Protein AF-A0A2D5PBN2-F1 (afdb_monomer)

Foldseek 3Di:
DPDFDQDWDWDADQDPQQWIWIKGFDDDDLVVNQVVVQVVVCPVPPNPPDGDDPDFDKDKFKWAWDQDPPSGPDRIDIDGDDDDPRITIMIIRPDIHHD

Secondary structure (DSSP, 8-state):
--------EEEE-SSSS-EEEEEEES---HHHHHHHHHHHHHHHTTTSS-PPPS---EEEEEEEEEEPPTT-SSSEEEEE--SSTT-EEEEEESSPEE-

pLDDT: mean 88.25, std 10.76, range [48.16, 98.06]

Structure (mmCIF, N/CA/C/O backbone):
data_AF-A0A2D5PBN2-F1
#
_entry.id   AF-A0A2D5PBN2-F1
#
loop_
_atom_site.group_PDB
_atom_site.id
_atom_site.type_symbol
_atom_site.label_atom_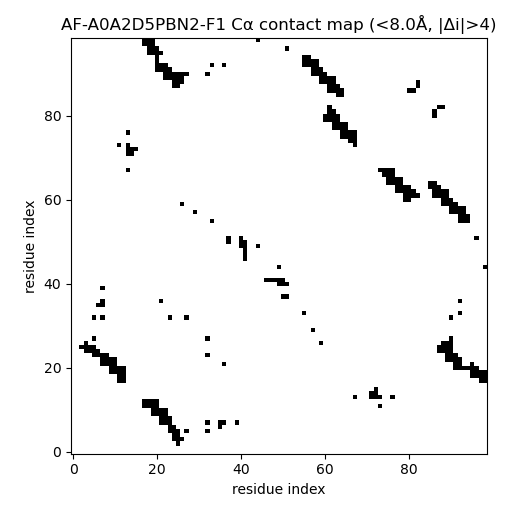i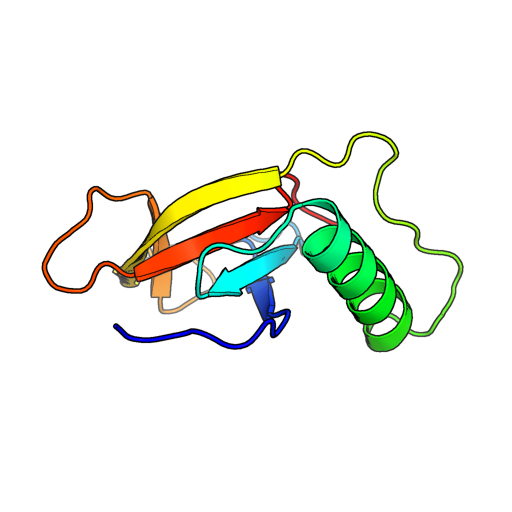d
_atom_site.label_alt_id
_atom_site.label_comp_id
_atom_site.label_asym_id
_atom_site.label_entity_id
_atom_site.label_seq_id
_atom_site.pdbx_PDB_ins_code
_atom_site.Cartn_x
_atom_site.Cartn_y
_atom_site.Cartn_z
_atom_site.occupancy
_atom_site.B_iso_or_equiv
_atom_site.auth_seq_id
_atom_site.auth_comp_id
_atom_site.auth_asym_id
_atom_site.auth_atom_id
_atom_site.pdbx_PDB_model_num
ATOM 1 N N . MET A 1 1 ? -6.677 3.989 21.593 1.00 48.16 1 MET A N 1
ATOM 2 C CA . MET A 1 1 ? -6.809 3.971 20.120 1.00 48.16 1 MET A CA 1
ATOM 3 C C . MET A 1 1 ? -5.428 3.665 19.572 1.00 48.16 1 MET A C 1
ATOM 5 O O . MET A 1 1 ? -4.518 4.412 19.897 1.00 48.16 1 MET A O 1
ATOM 9 N N . ASN A 1 2 ? -5.231 2.555 18.854 1.00 51.56 2 ASN A N 1
ATOM 10 C CA . ASN A 1 2 ? -3.924 2.263 18.257 1.00 51.56 2 ASN A CA 1
ATOM 11 C C . ASN A 1 2 ? -3.684 3.256 17.116 1.00 51.56 2 ASN A C 1
ATOM 13 O O . ASN A 1 2 ? -4.280 3.134 16.049 1.00 51.56 2 ASN A O 1
ATOM 17 N N . THR A 1 3 ? -2.859 4.266 17.365 1.00 70.38 3 THR A N 1
ATOM 18 C CA . THR A 1 3 ? -2.366 5.178 16.336 1.00 70.38 3 THR A CA 1
ATOM 19 C C . THR A 1 3 ? -1.247 4.468 15.590 1.00 70.38 3 THR A C 1
ATOM 21 O O . THR A 1 3 ? -0.167 4.257 16.141 1.00 70.38 3 THR A O 1
ATOM 24 N N . TYR A 1 4 ? -1.520 4.038 14.363 1.00 83.88 4 TYR A N 1
ATOM 25 C CA . TYR A 1 4 ? -0.481 3.496 13.496 1.00 83.88 4 TYR A CA 1
ATOM 26 C C . TYR A 1 4 ? 0.346 4.662 12.938 1.00 83.88 4 TYR A C 1
ATOM 28 O O . TYR A 1 4 ? -0.254 5.591 12.395 1.00 83.88 4 TYR A O 1
ATOM 36 N N . PRO A 1 5 ? 1.684 4.652 13.066 1.00 92.75 5 PRO A N 1
ATOM 37 C CA . PRO A 1 5 ? 2.519 5.640 12.394 1.00 92.75 5 PRO A CA 1
ATOM 38 C C . PRO A 1 5 ? 2.450 5.443 10.875 1.00 92.75 5 PRO A C 1
ATOM 40 O O . PRO A 1 5 ? 2.272 4.320 10.398 1.00 92.75 5 PRO A O 1
ATOM 43 N N . LEU A 1 6 ? 2.603 6.528 10.113 1.00 95.56 6 LEU A N 1
ATOM 44 C CA . LEU A 1 6 ? 2.753 6.446 8.662 1.00 95.56 6 LEU A CA 1
ATOM 45 C C . LEU A 1 6 ? 4.069 5.727 8.337 1.00 95.56 6 LEU A C 1
ATOM 47 O O . LEU A 1 6 ? 5.146 6.259 8.591 1.00 95.56 6 LEU A O 1
ATOM 51 N N . ASN A 1 7 ? 3.968 4.511 7.801 1.00 95.56 7 ASN A N 1
ATOM 52 C CA . ASN A 1 7 ? 5.112 3.685 7.433 1.00 95.56 7 ASN A CA 1
ATOM 53 C C . ASN A 1 7 ? 4.778 2.873 6.179 1.00 95.56 7 ASN A C 1
ATOM 55 O O . ASN A 1 7 ? 4.017 1.900 6.258 1.00 95.56 7 ASN A O 1
ATOM 59 N N . ILE A 1 8 ? 5.333 3.297 5.041 1.00 95.94 8 ILE A N 1
ATOM 60 C CA . ILE A 1 8 ? 5.085 2.652 3.750 1.00 95.94 8 ILE A CA 1
ATOM 61 C C . ILE A 1 8 ? 5.726 1.268 3.736 1.00 95.94 8 ILE A C 1
ATOM 63 O O . ILE A 1 8 ? 6.882 1.088 4.106 1.00 95.94 8 ILE A O 1
ATOM 67 N N . GLN A 1 9 ? 4.929 0.296 3.321 1.00 94.75 9 GLN A N 1
ATOM 68 C CA . GLN A 1 9 ? 5.294 -1.091 3.087 1.00 94.75 9 GLN A CA 1
ATOM 69 C C . GLN A 1 9 ? 4.834 -1.476 1.681 1.00 94.75 9 GLN A C 1
ATOM 71 O O . GLN A 1 9 ? 3.975 -0.806 1.102 1.00 94.75 9 GLN A O 1
ATOM 76 N N . HIS A 1 10 ? 5.381 -2.566 1.151 1.00 92.69 10 HIS A N 1
ATOM 77 C CA . HIS A 1 10 ? 4.922 -3.166 -0.094 1.00 92.69 10 HIS A CA 1
ATOM 78 C C . HIS A 1 10 ? 4.444 -4.601 0.141 1.00 92.69 10 HIS A C 1
ATOM 80 O O . HIS A 1 10 ? 4.977 -5.310 0.994 1.00 92.69 10 HIS A O 1
ATOM 86 N N . SER A 1 11 ? 3.438 -5.025 -0.617 1.00 91.12 11 SER A N 1
ATOM 87 C CA . SER A 1 11 ? 3.079 -6.434 -0.791 1.00 91.12 11 SER A CA 1
ATOM 88 C C . SER A 1 11 ? 3.334 -6.836 -2.230 1.00 91.12 11 SER A C 1
ATOM 90 O O . SER A 1 11 ? 2.996 -6.073 -3.131 1.00 91.12 11 SER A O 1
ATOM 92 N N . TYR A 1 12 ? 3.888 -8.025 -2.439 1.00 89.06 12 TYR A N 1
ATOM 93 C CA . TYR A 1 12 ? 4.021 -8.610 -3.769 1.00 89.06 12 TYR A CA 1
ATOM 94 C C . TYR A 1 12 ? 2.666 -9.105 -4.267 1.00 89.06 12 TYR A C 1
ATOM 96 O O . TYR A 1 12 ? 1.828 -9.544 -3.471 1.00 89.06 12 TYR A O 1
ATOM 104 N N . ALA A 1 13 ? 2.459 -9.030 -5.578 1.00 87.94 13 ALA A N 1
ATOM 105 C CA . ALA A 1 13 ? 1.396 -9.773 -6.223 1.00 87.94 13 ALA A CA 1
ATOM 106 C C . ALA A 1 13 ? 1.614 -11.269 -5.951 1.00 87.94 13 ALA A C 1
ATOM 108 O O . ALA A 1 13 ? 2.744 -11.748 -5.868 1.00 87.94 13 ALA A O 1
ATOM 109 N N . GLY A 1 14 ? 0.522 -12.003 -5.746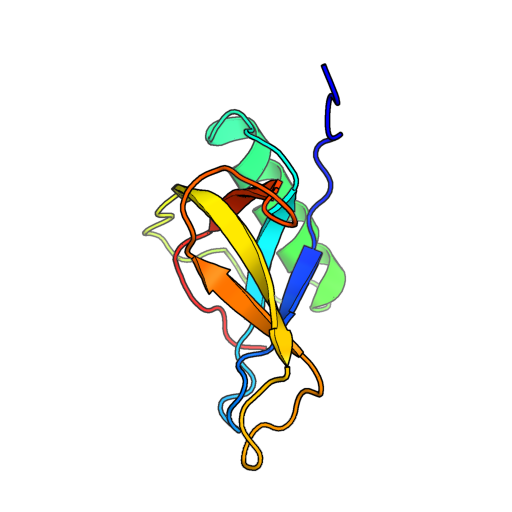 1.00 83.75 14 GLY A N 1
ATOM 110 C CA . GLY A 1 14 ? 0.584 -13.439 -5.472 1.00 83.75 14 GLY A CA 1
ATOM 111 C C . GLY A 1 14 ? 0.904 -14.291 -6.703 1.00 83.75 14 GLY A C 1
ATOM 112 O O . GLY A 1 14 ? 0.984 -15.510 -6.550 1.00 83.75 14 GLY A O 1
ATOM 113 N N . ASP A 1 15 ? 1.051 -13.662 -7.872 1.00 82.31 15 ASP A N 1
ATOM 114 C CA . ASP A 1 15 ? 1.327 -14.249 -9.184 1.00 82.31 15 ASP A CA 1
ATOM 115 C C . ASP A 1 15 ? 2.765 -13.939 -9.662 1.00 82.31 15 ASP A C 1
ATOM 117 O O . ASP A 1 15 ? 3.586 -13.397 -8.921 1.00 82.31 15 ASP A O 1
ATOM 121 N N . ASP A 1 16 ? 3.097 -14.308 -10.901 1.00 76.31 16 ASP A N 1
ATOM 122 C CA . ASP A 1 16 ? 4.420 -14.112 -11.508 1.00 76.31 16 ASP A CA 1
ATOM 123 C C . ASP A 1 16 ? 4.605 -12.736 -12.180 1.00 76.31 16 ASP A C 1
ATOM 125 O O . ASP A 1 16 ? 5.583 -12.526 -12.900 1.00 76.31 16 ASP A O 1
ATOM 129 N N . SER A 1 17 ? 3.710 -11.772 -11.931 1.00 82.44 17 SER A N 1
ATOM 130 C CA . SER A 1 17 ? 3.720 -10.460 -12.599 1.00 82.44 17 SER A CA 1
ATOM 131 C C . SER A 1 17 ? 4.839 -9.513 -12.145 1.00 82.44 17 SER A C 1
ATOM 133 O O . SER A 1 17 ? 5.038 -8.467 -12.763 1.00 82.44 17 SER A O 1
ATOM 135 N N . CYS A 1 18 ? 5.573 -9.843 -11.074 1.00 84.06 18 CYS A N 1
ATOM 136 C CA . CYS A 1 18 ? 6.573 -8.964 -10.447 1.00 84.06 18 CYS A CA 1
ATOM 137 C C . CYS A 1 18 ? 6.009 -7.581 -10.064 1.00 84.06 18 CYS A C 1
ATOM 139 O O . CYS A 1 18 ? 6.718 -6.573 -10.105 1.00 84.06 18 CYS A O 1
ATOM 141 N N . GLN A 1 19 ? 4.729 -7.522 -9.699 1.00 89.50 19 GLN A N 1
ATOM 142 C CA . GLN A 1 19 ? 4.084 -6.290 -9.264 1.00 89.50 19 GLN A CA 1
ATOM 143 C C . GLN A 1 19 ? 4.061 -6.159 -7.741 1.00 89.50 19 GLN A C 1
ATOM 145 O O . GLN A 1 19 ? 4.042 -7.145 -7.001 1.00 89.50 19 GLN A O 1
ATOM 150 N N . ILE A 1 20 ? 4.017 -4.914 -7.270 1.00 91.19 20 ILE A N 1
ATOM 151 C CA . ILE A 1 20 ? 3.871 -4.570 -5.856 1.00 91.19 20 ILE A CA 1
ATOM 152 C C . ILE A 1 20 ? 2.698 -3.626 -5.627 1.00 91.19 20 ILE A C 1
ATOM 154 O O . ILE A 1 20 ? 2.367 -2.798 -6.471 1.00 91.19 20 ILE A O 1
ATOM 158 N N . GLN A 1 21 ? 2.117 -3.681 -4.438 1.00 93.44 21 GLN A N 1
ATOM 159 C CA . GLN A 1 21 ? 1.152 -2.697 -3.967 1.00 93.44 21 GLN A CA 1
ATOM 160 C C . GLN A 1 21 ? 1.705 -1.996 -2.731 1.00 93.44 21 GLN A C 1
ATOM 162 O O . GLN A 1 21 ? 2.139 -2.647 -1.778 1.00 93.44 21 GLN A O 1
ATOM 167 N N . LEU A 1 22 ? 1.696 -0.660 -2.743 1.00 95.50 22 LEU A N 1
ATOM 168 C CA . LEU A 1 22 ? 2.157 0.143 -1.613 1.00 95.50 22 LEU A CA 1
ATOM 169 C C . LEU A 1 22 ? 1.014 0.396 -0.632 1.00 95.50 22 LEU A C 1
ATOM 171 O O . LEU A 1 22 ? -0.081 0.807 -1.016 1.00 95.50 22 LEU A O 1
ATOM 175 N N . TYR A 1 23 ? 1.284 0.207 0.654 1.00 97.12 23 TYR A N 1
ATOM 176 C CA . TYR A 1 23 ? 0.297 0.416 1.706 1.00 97.12 23 TYR A CA 1
ATOM 177 C C . TYR A 1 23 ? 0.936 0.893 3.012 1.00 97.12 23 TYR A C 1
ATOM 179 O O . TYR A 1 23 ? 2.141 0.795 3.232 1.00 97.12 23 TYR A O 1
ATOM 187 N N . SER A 1 24 ? 0.106 1.396 3.921 1.00 97.62 24 SER A N 1
ATOM 188 C CA . SER A 1 24 ? 0.477 1.698 5.302 1.00 97.62 24 SER A CA 1
ATOM 189 C C . SER A 1 24 ? -0.660 1.285 6.226 1.00 97.62 24 SER A C 1
ATOM 191 O O . SER A 1 24 ? -1.829 1.583 5.969 1.00 97.62 24 SER A O 1
ATOM 193 N N . ARG A 1 25 ? -0.337 0.594 7.325 1.00 96.31 25 ARG A N 1
ATOM 194 C CA . ARG A 1 25 ? -1.337 0.268 8.354 1.00 96.31 25 ARG A CA 1
ATOM 195 C C . ARG A 1 25 ? -1.846 1.563 8.985 1.00 96.31 25 ARG A C 1
ATOM 197 O O . ARG A 1 25 ? -1.057 2.450 9.283 1.00 96.31 25 ARG A O 1
ATOM 204 N N . GLY A 1 26 ? -3.148 1.655 9.225 1.00 95.88 26 GLY A N 1
ATOM 205 C CA . GLY A 1 26 ? -3.819 2.867 9.694 1.00 95.88 26 GLY A CA 1
ATOM 206 C C . GLY A 1 26 ? -4.547 3.635 8.595 1.00 95.88 26 GLY A C 1
ATOM 207 O O . GLY A 1 26 ? -4.459 3.312 7.413 1.00 95.88 26 GLY A O 1
ATOM 208 N N . ARG A 1 27 ? -5.291 4.661 9.016 1.00 96.00 27 ARG A N 1
ATOM 209 C CA . ARG A 1 27 ? -5.887 5.657 8.121 1.00 96.00 27 ARG A CA 1
ATOM 210 C C . ARG A 1 27 ? -5.007 6.895 8.127 1.00 96.00 27 ARG A C 1
ATOM 212 O O . ARG A 1 27 ? -4.824 7.488 9.187 1.00 96.00 27 ARG A O 1
ATOM 219 N N . HIS A 1 28 ? -4.493 7.261 6.961 1.00 96.06 28 HIS A N 1
ATOM 220 C CA . HIS A 1 28 ? -3.553 8.366 6.788 1.00 96.06 28 HIS A CA 1
ATOM 221 C C . HIS A 1 28 ? -4.121 9.414 5.834 1.00 96.06 28 HIS A C 1
ATOM 223 O O . HIS A 1 28 ? -4.772 9.034 4.860 1.00 96.06 28 HIS A O 1
ATOM 229 N N . PRO A 1 29 ? -3.888 10.715 6.068 1.00 95.88 29 PRO A N 1
ATOM 230 C CA . PRO A 1 29 ? -4.239 11.745 5.099 1.00 95.88 29 PRO A CA 1
ATOM 231 C C . PRO A 1 29 ? -3.648 11.422 3.724 1.00 95.88 29 PRO A C 1
ATOM 233 O O . PRO A 1 29 ? -2.461 11.116 3.612 1.00 95.88 29 PRO A O 1
ATOM 236 N N . GLU A 1 30 ? -4.478 11.504 2.684 1.00 95.12 30 GLU A N 1
ATOM 237 C CA . GLU A 1 30 ? -4.119 11.107 1.316 1.00 95.12 30 GLU A CA 1
ATOM 238 C C . GLU A 1 30 ? -2.812 11.756 0.850 1.00 95.12 30 GLU A C 1
ATOM 240 O O . GLU A 1 30 ? -1.893 11.072 0.408 1.00 95.12 30 GLU A O 1
ATOM 245 N N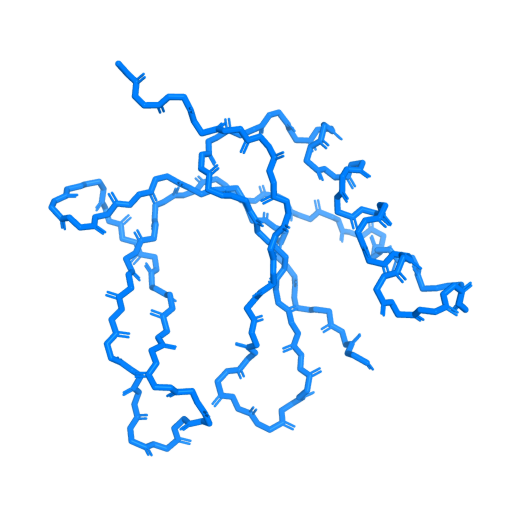 . LYS A 1 31 ? -2.696 13.075 1.033 1.00 94.44 31 LYS A N 1
ATOM 246 C CA . LYS A 1 31 ? -1.510 13.840 0.643 1.00 94.44 31 LYS A CA 1
ATOM 247 C C . LYS A 1 31 ? -0.232 13.318 1.309 1.00 94.44 31 LYS A C 1
ATOM 249 O O . LYS A 1 31 ? 0.768 13.108 0.631 1.00 94.44 31 LYS A O 1
ATOM 254 N N . GLU A 1 32 ? -0.266 13.092 2.621 1.00 95.31 32 GLU A N 1
ATOM 255 C CA . GLU A 1 32 ? 0.897 12.618 3.385 1.00 95.31 32 GLU A CA 1
ATOM 256 C C . GLU A 1 32 ? 1.298 11.201 2.966 1.00 95.31 32 GLU A C 1
ATOM 258 O O . GLU A 1 32 ? 2.484 10.901 2.811 1.00 95.31 32 GLU A O 1
ATOM 263 N N . P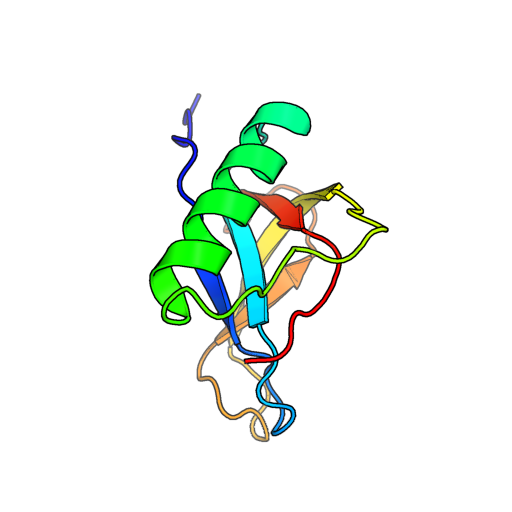HE A 1 33 ? 0.301 10.344 2.735 1.00 96.69 33 PHE A N 1
ATOM 264 C CA . PHE A 1 33 ? 0.505 8.987 2.252 1.00 96.69 33 PHE A CA 1
ATOM 265 C C . PHE A 1 33 ? 1.147 8.970 0.858 1.00 96.69 33 PHE A C 1
ATOM 267 O O . PHE A 1 33 ? 2.164 8.307 0.672 1.00 96.69 33 PHE A O 1
ATOM 274 N N . LEU A 1 34 ? 0.628 9.752 -0.095 1.00 95.06 34 LEU A N 1
ATOM 275 C CA . LEU A 1 34 ? 1.168 9.832 -1.456 1.00 95.06 34 LEU A CA 1
ATOM 276 C C . LEU A 1 34 ? 2.598 10.378 -1.497 1.00 95.06 34 LEU A C 1
ATOM 278 O O . LEU A 1 34 ? 3.441 9.845 -2.219 1.00 95.06 34 LEU A O 1
ATOM 282 N N . GLU A 1 35 ? 2.899 11.409 -0.705 1.00 93.50 35 GLU A N 1
ATOM 283 C CA . GLU A 1 35 ? 4.264 11.927 -0.574 1.00 93.50 35 GLU A CA 1
ATOM 284 C C . GLU A 1 35 ? 5.219 10.859 -0.025 1.00 93.50 35 GLU A C 1
ATOM 286 O O . GLU A 1 35 ? 6.347 10.721 -0.503 1.00 93.50 35 GLU A O 1
ATOM 291 N N . ALA A 1 36 ? 4.778 10.077 0.963 1.00 94.38 36 ALA A N 1
ATOM 292 C CA . ALA A 1 36 ? 5.570 8.985 1.512 1.00 94.38 36 ALA A CA 1
ATOM 293 C C . ALA A 1 36 ? 5.747 7.832 0.510 1.00 9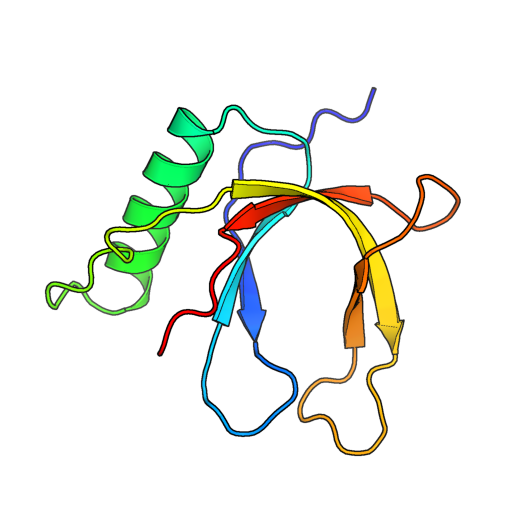4.38 36 ALA A C 1
ATOM 295 O O . ALA A 1 36 ? 6.866 7.341 0.375 1.00 94.38 36 ALA A O 1
ATOM 296 N N . CYS A 1 37 ? 4.705 7.446 -0.235 1.00 93.44 37 CYS A N 1
ATOM 297 C CA . CYS A 1 37 ? 4.799 6.456 -1.312 1.00 93.44 37 CYS A CA 1
ATOM 298 C C . CYS A 1 37 ? 5.796 6.892 -2.387 1.00 93.44 37 CYS A C 1
ATOM 300 O O . CYS A 1 37 ? 6.634 6.096 -2.793 1.00 93.44 37 CYS A O 1
ATOM 302 N N . SER A 1 38 ? 5.751 8.160 -2.808 1.00 90.44 38 SER A N 1
ATOM 303 C CA . SER A 1 38 ? 6.676 8.684 -3.815 1.00 90.44 38 SER A CA 1
ATOM 304 C C . SER A 1 38 ? 8.125 8.634 -3.334 1.00 90.44 38 SER A C 1
ATOM 306 O O . SER A 1 38 ? 9.006 8.271 -4.108 1.00 90.44 38 SER A O 1
ATOM 308 N N . ARG A 1 39 ? 8.380 8.971 -2.061 1.00 89.50 39 ARG A N 1
ATOM 309 C CA . ARG A 1 39 ? 9.721 8.873 -1.463 1.00 89.50 39 ARG A CA 1
ATOM 310 C C . ARG A 1 39 ? 10.195 7.424 -1.363 1.00 89.50 39 ARG A C 1
ATOM 312 O O . ARG A 1 39 ? 11.331 7.141 -1.723 1.00 89.50 39 ARG A O 1
ATOM 319 N N . PHE A 1 40 ? 9.328 6.527 -0.893 1.00 90.19 40 PHE A N 1
ATOM 320 C CA . PHE A 1 40 ? 9.627 5.102 -0.753 1.00 90.19 40 PHE A CA 1
ATOM 321 C C . PHE A 1 40 ? 9.965 4.470 -2.107 1.00 90.19 40 PHE A C 1
ATOM 323 O O . PHE A 1 40 ? 11.024 3.872 -2.264 1.00 90.19 40 PHE A O 1
ATOM 330 N N . TYR A 1 41 ? 9.103 4.673 -3.104 1.00 86.50 41 TYR A N 1
ATOM 331 C CA . TYR A 1 41 ? 9.255 4.084 -4.432 1.00 86.50 41 TYR A CA 1
ATOM 332 C C . TYR A 1 41 ? 10.513 4.584 -5.156 1.00 86.50 41 TYR A C 1
ATOM 334 O O . TYR A 1 41 ? 11.233 3.792 -5.757 1.00 86.50 41 TYR A O 1
ATOM 342 N N . ALA A 1 42 ? 10.833 5.877 -5.034 1.00 84.31 42 ALA A N 1
ATOM 34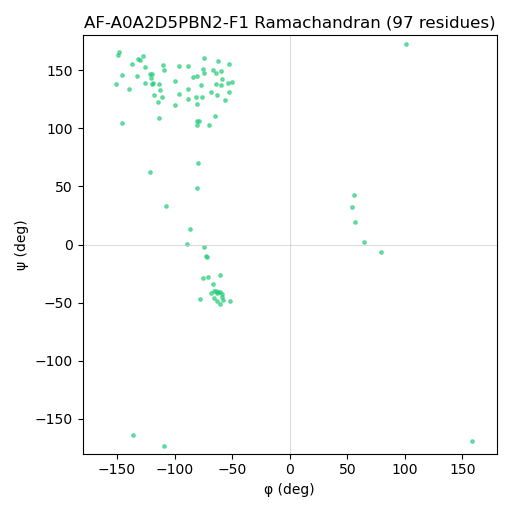3 C CA . ALA A 1 42 ? 12.052 6.440 -5.610 1.00 84.31 42 ALA A CA 1
ATOM 344 C C . ALA A 1 42 ? 13.341 5.907 -4.952 1.00 84.31 42 ALA A C 1
ATOM 346 O O . ALA A 1 42 ? 14.360 5.778 -5.630 1.00 84.31 42 ALA A O 1
ATOM 347 N N . HIS A 1 43 ? 13.306 5.626 -3.644 1.00 82.50 43 HIS A N 1
ATOM 348 C CA . HIS A 1 43 ? 14.463 5.156 -2.880 1.00 82.50 43 HIS A CA 1
ATOM 349 C C . HIS A 1 43 ? 14.753 3.666 -3.101 1.00 82.50 43 HIS A C 1
ATOM 351 O O . HIS A 1 43 ? 15.896 3.293 -3.335 1.00 82.50 43 HIS A O 1
ATOM 357 N N . GLU A 1 44 ? 13.727 2.819 -3.033 1.00 76.69 44 GLU A N 1
ATOM 358 C CA . GLU A 1 44 ? 13.887 1.359 -3.075 1.00 76.69 44 GLU A CA 1
ATOM 359 C C . GLU A 1 44 ? 14.296 0.829 -4.465 1.00 76.69 44 GLU A C 1
ATOM 361 O O . GLU A 1 44 ? 14.987 -0.182 -4.547 1.00 76.69 44 GLU A O 1
ATOM 366 N N . TRP A 1 45 ? 13.940 1.522 -5.557 1.00 72.12 45 TRP A N 1
ATOM 367 C CA . TRP A 1 45 ? 14.223 1.093 -6.942 1.00 72.12 45 TRP A CA 1
ATOM 368 C C . TRP A 1 45 ? 15.326 1.907 -7.645 1.00 72.12 45 TRP A C 1
ATOM 370 O O . TRP A 1 45 ? 15.307 2.105 -8.860 1.00 72.12 45 TRP A O 1
ATOM 380 N N . ASP A 1 46 ? 16.313 2.366 -6.873 1.00 59.94 46 ASP A N 1
ATOM 381 C CA . ASP A 1 46 ? 17.579 2.941 -7.356 1.00 59.94 46 ASP A CA 1
ATOM 382 C C . ASP A 1 46 ? 17.420 4.132 -8.330 1.00 59.94 46 ASP A C 1
ATOM 384 O O . ASP A 1 46 ? 18.098 4.252 -9.354 1.00 59.94 46 ASP A O 1
ATOM 388 N N . GLY A 1 47 ? 16.487 5.039 -8.013 1.00 54.91 47 GLY A N 1
ATOM 389 C CA . GLY A 1 47 ? 16.488 6.429 -8.488 1.00 54.91 47 GLY A CA 1
ATOM 390 C C . GLY A 1 47 ? 16.324 6.679 -9.994 1.00 54.91 47 GLY A C 1
ATOM 391 O O . GLY A 1 47 ? 16.345 7.840 -10.412 1.00 54.91 47 GLY A O 1
ATOM 392 N N . LYS A 1 48 ? 16.134 5.658 -10.839 1.00 56.41 48 LYS A N 1
ATOM 393 C CA . LYS A 1 48 ? 15.939 5.849 -12.288 1.00 56.41 48 LYS A CA 1
ATOM 394 C C . LYS A 1 48 ? 14.511 6.272 -12.621 1.00 56.41 48 LYS A C 1
ATOM 396 O O . LYS A 1 48 ? 13.761 5.512 -13.218 1.00 56.41 48 LYS A O 1
ATOM 401 N N . GLY A 1 49 ? 14.146 7.500 -12.251 1.00 56.38 49 GLY A N 1
ATOM 402 C CA . GLY A 1 49 ? 13.007 8.226 -12.831 1.00 56.38 49 GLY A CA 1
ATOM 403 C C . GLY A 1 49 ? 11.647 7.529 -12.742 1.00 56.38 49 GLY A C 1
ATOM 404 O O . GLY A 1 49 ? 10.753 7.857 -13.518 1.00 56.38 49 GLY A O 1
ATOM 405 N N . ARG A 1 50 ? 11.482 6.558 -11.838 1.00 68.38 50 ARG A N 1
ATOM 406 C CA . ARG A 1 50 ? 10.201 5.896 -11.622 1.00 68.38 50 ARG A CA 1
ATOM 407 C C . ARG A 1 50 ? 9.336 6.773 -10.738 1.00 68.38 50 ARG A C 1
ATOM 409 O O . ARG A 1 50 ? 9.529 6.872 -9.529 1.00 68.38 50 ARG A O 1
ATOM 416 N N . GLU A 1 51 ? 8.397 7.440 -11.382 1.00 76.62 51 GLU A N 1
ATOM 417 C CA . GLU A 1 51 ? 7.349 8.191 -10.717 1.00 76.62 51 GLU A CA 1
ATOM 418 C C . GLU A 1 51 ? 6.162 7.270 -10.432 1.00 76.62 51 GLU A C 1
ATOM 420 O O . GLU A 1 51 ? 5.934 6.277 -11.127 1.00 76.62 51 GLU A O 1
ATOM 425 N N . LEU A 1 52 ? 5.388 7.608 -9.401 1.00 85.50 52 LEU A N 1
ATOM 426 C CA . LEU A 1 52 ? 4.060 7.022 -9.259 1.00 85.50 52 LEU A CA 1
ATOM 427 C C . LEU A 1 52 ? 3.222 7.368 -10.503 1.00 85.50 52 LEU A C 1
ATOM 429 O O . LEU A 1 52 ? 3.397 8.461 -11.053 1.00 85.50 52 LEU A O 1
ATOM 433 N N . PRO A 1 53 ? 2.283 6.498 -10.912 1.00 84.00 53 PRO A N 1
ATOM 434 C CA . PRO A 1 53 ? 1.381 6.780 -12.023 1.00 84.00 53 PRO A CA 1
ATOM 435 C C . PRO A 1 53 ? 0.654 8.120 -11.845 1.00 84.00 53 PRO A C 1
ATOM 437 O O . PRO A 1 53 ? 0.490 8.628 -10.732 1.00 84.00 53 PRO A O 1
ATOM 440 N N . THR A 1 54 ? 0.229 8.722 -12.960 1.00 83.38 54 THR A N 1
ATOM 441 C CA . THR A 1 54 ? -0.497 10.004 -12.941 1.00 83.38 54 THR A CA 1
ATOM 442 C C . THR A 1 54 ? -1.782 9.895 -12.126 1.00 83.38 54 THR A C 1
ATOM 444 O O . THR A 1 54 ? -2.077 10.777 -11.319 1.00 83.38 54 THR A O 1
ATOM 447 N N . GLU A 1 55 ? -2.507 8.790 -12.296 1.00 85.88 55 GLU A N 1
ATOM 448 C CA . GLU A 1 55 ? -3.624 8.422 -11.436 1.00 85.88 55 GLU A CA 1
ATOM 449 C C . GLU A 1 55 ? -3.083 7.785 -10.156 1.00 85.88 55 GLU A C 1
ATOM 451 O O . GLU A 1 55 ? -2.372 6.783 -10.191 1.00 85.88 55 GLU A O 1
ATOM 456 N N . LYS A 1 56 ? -3.412 8.394 -9.014 1.00 85.25 56 LYS A N 1
ATOM 457 C CA . LYS A 1 56 ? -2.938 7.977 -7.688 1.00 85.25 56 LYS A CA 1
ATOM 458 C C . LYS A 1 56 ? -4.132 7.659 -6.795 1.00 85.25 56 LYS A C 1
ATOM 460 O O . LYS A 1 56 ? -4.362 8.383 -5.825 1.00 85.25 56 LYS A O 1
ATOM 465 N N . PRO A 1 57 ? -4.945 6.649 -7.150 1.00 92.56 57 PRO A N 1
ATOM 466 C CA . PRO A 1 57 ? -6.114 6.313 -6.358 1.00 92.56 57 PRO A CA 1
ATOM 467 C C . PRO A 1 57 ? -5.658 5.865 -4.967 1.00 92.56 57 PRO A C 1
ATOM 469 O O . PRO A 1 57 ? -4.765 5.029 -4.833 1.00 92.56 57 PRO A O 1
ATOM 472 N N . VAL A 1 58 ? -6.237 6.456 -3.924 1.00 96.25 58 VAL A N 1
ATOM 473 C CA . VAL A 1 58 ? -5.963 6.075 -2.537 1.00 96.25 58 VAL A CA 1
ATOM 474 C C . VAL A 1 58 ? -7.223 5.498 -1.927 1.00 96.25 58 VAL A C 1
ATOM 476 O O . VAL A 1 58 ? -8.252 6.166 -1.839 1.00 96.25 58 VAL A O 1
ATOM 479 N N . THR A 1 59 ? -7.111 4.266 -1.444 1.00 96.38 59 THR A N 1
ATOM 480 C CA . THR A 1 59 ? -8.215 3.543 -0.818 1.00 96.38 59 THR A CA 1
ATOM 481 C C . THR A 1 59 ? -7.920 3.339 0.664 1.00 96.38 59 THR A C 1
ATOM 483 O O . THR A 1 59 ? -6.830 2.925 1.061 1.00 96.38 59 THR A O 1
ATOM 486 N N . GLN A 1 60 ? -8.905 3.637 1.515 1.00 96.31 60 GLN A N 1
ATOM 487 C CA . GLN A 1 60 ? -8.833 3.395 2.956 1.00 96.31 60 GLN A CA 1
ATOM 488 C C . GLN A 1 60 ? -9.842 2.327 3.369 1.00 96.31 60 GLN A C 1
ATOM 490 O O . GLN A 1 60 ? -11.044 2.587 3.438 1.00 96.31 60 GLN A O 1
ATOM 495 N N . THR A 1 61 ? -9.356 1.138 3.717 1.00 96.06 61 THR A N 1
ATOM 496 C CA . THR A 1 61 ? -10.205 -0.010 4.074 1.00 96.06 61 THR A CA 1
ATOM 497 C C . THR A 1 61 ? -9.670 -0.741 5.312 1.00 96.06 61 THR A C 1
ATOM 499 O O . THR A 1 61 ? -8.911 -0.169 6.101 1.00 96.06 61 THR A O 1
ATOM 502 N N . HIS A 1 62 ? -10.125 -1.970 5.557 1.00 96.88 62 HIS A N 1
ATOM 503 C CA . HIS A 1 62 ? -9.515 -2.886 6.513 1.00 96.88 62 HIS A CA 1
ATOM 504 C C . HIS A 1 62 ? -9.024 -4.142 5.812 1.00 96.88 62 HIS A C 1
ATOM 506 O O . HIS A 1 62 ? -9.734 -4.738 5.007 1.00 96.88 62 HIS A O 1
ATOM 512 N N . TRP A 1 63 ? -7.846 -4.601 6.207 1.00 96.81 63 TRP A N 1
ATOM 513 C CA . TRP A 1 63 ? -7.284 -5.862 5.752 1.00 96.81 63 TRP A CA 1
ATOM 514 C C . TRP A 1 63 ? -7.251 -6.902 6.854 1.00 96.81 63 TRP A C 1
ATOM 516 O O . TRP A 1 63 ? -7.173 -6.577 8.040 1.00 96.81 63 TRP A O 1
ATOM 526 N N . ARG A 1 64 ? -7.276 -8.165 6.435 1.00 96.00 64 ARG A N 1
ATOM 527 C CA . ARG A 1 64 ? -6.846 -9.316 7.228 1.00 96.00 64 ARG A CA 1
ATOM 528 C C . ARG A 1 64 ? -5.732 -10.032 6.492 1.00 96.00 64 ARG A C 1
ATOM 530 O O . ARG A 1 64 ? -5.745 -10.104 5.269 1.00 96.00 64 ARG A O 1
ATOM 537 N N . THR A 1 65 ? -4.812 -10.597 7.258 1.00 95.00 65 THR A N 1
ATOM 538 C CA . THR A 1 65 ? -3.823 -11.542 6.745 1.00 95.00 65 THR A CA 1
ATOM 539 C C . THR A 1 65 ? -4.417 -12.941 6.805 1.00 95.00 65 THR A C 1
ATOM 541 O O . THR A 1 65 ? -4.884 -13.367 7.864 1.00 95.00 65 THR A O 1
ATOM 544 N N . VAL A 1 66 ? -4.426 -13.637 5.675 1.00 93.44 66 VAL A N 1
ATOM 545 C CA . VAL A 1 66 ? -4.916 -15.015 5.545 1.00 93.44 66 VAL A CA 1
ATOM 546 C C . VAL A 1 66 ? -3.871 -15.862 4.817 1.00 93.44 66 VAL A C 1
ATOM 548 O O . VAL A 1 66 ? -3.027 -15.290 4.123 1.00 93.44 66 VAL A O 1
ATOM 551 N N . PRO A 1 67 ? -3.896 -17.200 4.954 1.00 94.50 67 PRO A N 1
ATOM 552 C CA . PRO A 1 67 ? -3.092 -18.071 4.103 1.00 94.50 67 PRO A CA 1
ATOM 553 C C . PRO A 1 67 ? -3.347 -17.773 2.621 1.00 94.50 67 PRO A C 1
ATOM 555 O O . PRO A 1 67 ? -4.489 -17.510 2.220 1.00 94.50 67 PRO A O 1
ATOM 558 N N . ALA A 1 68 ? -2.284 -17.766 1.825 1.00 90.81 68 ALA A N 1
ATOM 559 C CA . ALA A 1 68 ? -2.413 -17.640 0.382 1.00 90.81 68 ALA A CA 1
ATOM 560 C C . ALA A 1 68 ? -2.929 -18.958 -0.237 1.00 90.81 68 ALA A C 1
ATOM 562 O O . ALA A 1 68 ? -2.864 -20.006 0.415 1.00 90.81 68 ALA A O 1
ATOM 563 N N . PRO A 1 69 ? -3.475 -18.925 -1.465 1.00 88.44 69 PRO A N 1
ATOM 564 C CA . PRO A 1 69 ? -3.819 -20.128 -2.218 1.00 88.44 69 PRO A CA 1
ATOM 565 C C . PRO A 1 69 ? -2.573 -20.980 -2.513 1.00 88.44 69 PRO A C 1
ATOM 567 O O . PRO A 1 69 ? -1.459 -20.459 -2.515 1.00 88.44 69 PRO A O 1
ATOM 570 N N . GLU A 1 70 ? -2.754 -22.280 -2.774 1.00 87.50 70 GLU A N 1
ATOM 571 C CA . GLU A 1 70 ? -1.640 -23.228 -2.988 1.00 87.50 70 GLU A CA 1
ATOM 572 C C . GLU A 1 70 ? -0.743 -22.875 -4.186 1.00 87.50 70 GLU A C 1
ATOM 574 O O . GLU A 1 70 ? 0.427 -23.245 -4.205 1.00 87.50 70 GLU A O 1
ATOM 579 N N . ASP A 1 71 ? -1.280 -22.166 -5.177 1.00 84.38 71 ASP A N 1
ATOM 580 C CA . ASP A 1 71 ? -0.587 -21.715 -6.384 1.00 84.38 71 ASP A CA 1
ATOM 581 C C . ASP A 1 71 ? 0.090 -20.345 -6.232 1.00 84.38 71 ASP A C 1
ATOM 583 O O . ASP A 1 71 ? 0.723 -19.866 -7.173 1.00 84.38 71 ASP A O 1
ATOM 587 N N . SER A 1 72 ? -0.003 -19.712 -5.059 1.00 85.44 72 SER A N 1
ATOM 588 C CA . SER A 1 72 ? 0.641 -18.424 -4.824 1.00 85.44 72 SER A CA 1
ATOM 589 C C . SER A 1 72 ? 2.123 -18.565 -4.505 1.00 85.44 72 SER A C 1
ATOM 591 O O . SER A 1 72 ? 2.555 -19.459 -3.779 1.00 85.44 72 SER A O 1
ATOM 593 N N . ILE A 1 73 ? 2.906 -17.593 -4.972 1.00 84.38 73 ILE A N 1
ATOM 594 C CA . ILE A 1 73 ? 4.321 -17.468 -4.608 1.00 84.38 73 ILE A CA 1
ATOM 595 C C . ILE A 1 73 ? 4.541 -17.008 -3.153 1.00 84.38 73 ILE A C 1
ATOM 597 O O . ILE A 1 73 ? 5.669 -17.032 -2.662 1.00 84.38 73 ILE A O 1
ATOM 601 N N . CYS A 1 74 ? 3.488 -16.569 -2.458 1.00 83.69 74 CYS A N 1
ATOM 602 C CA . CYS A 1 74 ? 3.533 -16.070 -1.083 1.00 83.69 74 CYS A CA 1
ATOM 603 C C . CYS A 1 74 ? 2.875 -17.064 -0.112 1.00 83.69 74 CYS A C 1
ATOM 605 O O . CYS A 1 74 ? 1.912 -17.725 -0.465 1.00 83.69 74 CYS A O 1
ATOM 607 N N . GLU A 1 75 ? 3.320 -17.123 1.150 1.00 88.38 75 GLU A N 1
ATOM 608 C CA . GLU A 1 75 ? 2.664 -17.961 2.179 1.00 88.38 75 GLU A CA 1
ATOM 609 C C . GLU A 1 75 ? 1.343 -17.355 2.688 1.00 88.38 75 GLU A C 1
ATOM 611 O O . GLU A 1 75 ? 0.427 -18.054 3.129 1.00 88.38 75 GLU A O 1
ATOM 616 N N . THR A 1 76 ? 1.244 -16.025 2.661 1.00 92.00 76 THR A N 1
ATOM 617 C CA . THR A 1 76 ? 0.076 -15.277 3.1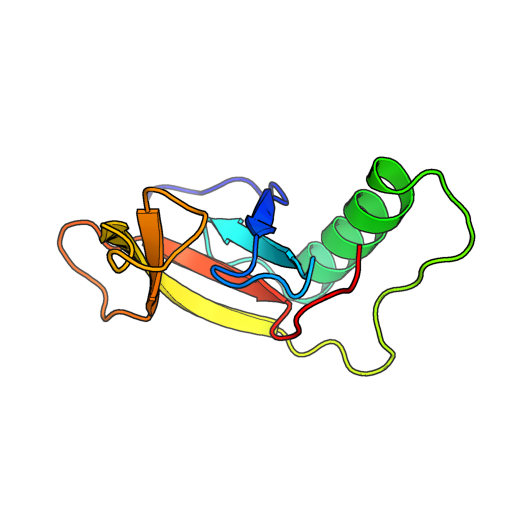35 1.00 92.00 76 THR A CA 1
ATOM 618 C C . THR A 1 76 ? -0.273 -14.151 2.176 1.00 92.00 76 THR A C 1
ATOM 620 O O . THR A 1 76 ? 0.588 -13.645 1.463 1.00 92.00 76 THR A O 1
ATOM 623 N N . GLN A 1 77 ? -1.539 -13.744 2.193 1.00 92.00 77 GLN A N 1
ATOM 624 C CA . GLN A 1 77 ? -2.062 -12.634 1.401 1.00 92.00 77 GLN A CA 1
ATOM 625 C C . GLN A 1 77 ? -2.900 -11.689 2.267 1.00 92.00 77 GLN A C 1
ATOM 627 O O . GLN A 1 77 ? -3.404 -12.062 3.337 1.00 92.00 77 GLN A O 1
ATOM 632 N N . PHE A 1 78 ? -3.073 -10.460 1.785 1.00 94.25 78 PHE A N 1
ATOM 633 C CA . PHE A 1 78 ? -3.987 -9.492 2.378 1.00 94.25 78 PHE A CA 1
ATOM 634 C C . PHE A 1 78 ? -5.328 -9.520 1.655 1.00 94.25 78 PHE A C 1
ATOM 636 O O . PHE A 1 78 ? -5.388 -9.411 0.436 1.00 94.25 78 PHE A O 1
ATOM 643 N N . VAL A 1 79 ? -6.411 -9.639 2.420 1.00 93.19 79 VAL A N 1
ATOM 644 C CA . VAL A 1 79 ? -7.778 -9.591 1.889 1.00 93.19 79 VAL A CA 1
ATOM 645 C C . VAL A 1 79 ? -8.543 -8.432 2.504 1.00 93.19 79 VAL A C 1
ATOM 647 O O . VAL A 1 79 ? -8.471 -8.197 3.718 1.00 93.19 79 VAL A O 1
ATOM 650 N N . GLU A 1 80 ? -9.306 -7.720 1.675 1.00 95.31 80 GLU A N 1
ATOM 651 C CA . GLU A 1 80 ? -10.256 -6.726 2.158 1.00 95.31 80 GLU A CA 1
ATOM 652 C C . GLU A 1 80 ? -11.295 -7.375 3.076 1.00 95.31 80 GLU A C 1
ATOM 654 O O . GLU A 1 80 ? -11.792 -8.478 2.843 1.00 95.31 80 GLU A O 1
ATOM 659 N N . SER A 1 81 ? -11.603 -6.701 4.179 1.00 94.69 81 SER A N 1
ATOM 660 C CA . SER A 1 81 ? -12.499 -7.229 5.194 1.00 94.69 81 SER A CA 1
ATOM 661 C C . SER A 1 81 ? -13.277 -6.129 5.900 1.00 94.69 81 SER A C 1
ATOM 663 O O . SER A 1 81 ? -12.905 -4.959 5.905 1.00 94.69 81 SER A O 1
ATOM 665 N N . LYS A 1 82 ? -14.353 -6.524 6.583 1.00 94.88 82 LYS A N 1
ATOM 666 C CA . LYS A 1 82 ? -15.012 -5.652 7.559 1.00 94.88 82 LYS A CA 1
ATOM 667 C C . LYS A 1 82 ? -14.184 -5.570 8.855 1.00 94.88 82 LYS A C 1
ATOM 669 O O . LYS A 1 82 ? -13.548 -6.570 9.231 1.00 94.88 82 LYS A O 1
ATOM 674 N N . PRO A 1 83 ? -14.257 -4.440 9.590 1.00 93.94 83 PRO A N 1
ATOM 675 C CA . PRO A 1 83 ? -13.663 -4.318 10.920 1.00 93.94 83 PRO A CA 1
ATOM 676 C C . PRO A 1 83 ? -14.074 -5.484 11.828 1.00 93.94 83 PRO A C 1
ATOM 678 O O . PRO A 1 83 ? -15.222 -5.929 11.804 1.00 93.94 83 PRO A O 1
ATOM 681 N N . GLY A 1 84 ? -13.142 -6.001 12.625 1.00 90.56 84 GLY A N 1
ATOM 682 C CA . GLY A 1 84 ? -13.392 -7.145 13.499 1.00 90.56 84 GLY A CA 1
ATOM 683 C C . GLY A 1 84 ? -12.111 -7.867 13.900 1.00 90.56 84 GLY A C 1
ATOM 684 O O . GLY A 1 84 ? -11.009 -7.373 13.671 1.00 90.56 84 GLY A O 1
ATOM 685 N N . LYS A 1 85 ? -12.249 -9.052 14.505 1.00 91.62 85 LYS A N 1
ATOM 686 C CA . LYS A 1 85 ? -11.106 -9.837 14.994 1.00 91.62 85 LYS A CA 1
ATOM 687 C C . LYS A 1 85 ? -10.110 -10.119 13.861 1.00 91.62 85 LYS A C 1
ATOM 689 O O . LYS A 1 85 ? -10.483 -10.685 12.837 1.00 91.62 85 LYS A O 1
ATOM 694 N N . GLY A 1 86 ? -8.855 -9.722 14.074 1.00 91.06 86 GLY A N 1
ATOM 695 C CA . GLY A 1 86 ? -7.758 -9.894 13.118 1.00 91.06 86 GLY A CA 1
ATOM 696 C C . GLY A 1 86 ? -7.727 -8.877 11.973 1.00 91.06 86 GLY A C 1
ATOM 697 O O . GLY A 1 86 ? -6.758 -8.873 11.222 1.00 91.06 86 GLY A O 1
ATOM 698 N N . ALA A 1 87 ? -8.744 -8.015 11.839 1.00 95.81 87 ALA A N 1
ATOM 699 C CA . ALA A 1 87 ? -8.747 -6.947 10.846 1.00 95.81 87 ALA A CA 1
ATOM 700 C C . ALA A 1 87 ? -7.993 -5.718 11.360 1.00 95.81 87 ALA A C 1
ATOM 702 O O . ALA A 1 87 ? -8.104 -5.366 12.537 1.00 95.81 87 ALA A O 1
ATOM 703 N N . TYR A 1 88 ? -7.293 -5.022 10.472 1.00 95.50 88 TYR A N 1
ATOM 704 C CA . TYR A 1 88 ? -6.643 -3.750 10.771 1.00 95.50 88 TYR A CA 1
ATOM 705 C C . TYR A 1 88 ? -6.942 -2.715 9.685 1.00 95.50 88 TYR A C 1
ATOM 707 O O . TYR A 1 88 ? -7.050 -3.082 8.515 1.00 95.50 88 TYR A O 1
ATOM 715 N N . PRO A 1 89 ? -7.089 -1.426 10.046 1.00 97.00 89 PRO A N 1
ATOM 716 C CA . PRO A 1 89 ? -7.243 -0.367 9.059 1.00 97.00 89 PRO A CA 1
ATOM 717 C C . PRO A 1 89 ? -5.981 -0.256 8.203 1.00 97.00 89 PRO A C 1
ATOM 719 O O . PRO A 1 89 ? -4.869 -0.467 8.696 1.00 97.00 89 PRO A O 1
ATOM 722 N N . VAL A 1 90 ? -6.148 0.118 6.942 1.00 97.44 90 VAL A N 1
ATOM 723 C CA . VAL A 1 90 ? -5.054 0.294 5.988 1.00 97.44 90 VAL A CA 1
ATOM 724 C C . VAL A 1 90 ? -5.373 1.437 5.025 1.00 97.44 90 VAL A C 1
ATOM 726 O O . VAL A 1 90 ? -6.534 1.653 4.675 1.00 97.44 90 VAL A O 1
ATOM 729 N N . THR A 1 91 ? -4.338 2.168 4.622 1.00 98.06 91 THR A N 1
ATOM 730 C CA . THR A 1 91 ? -4.351 3.131 3.515 1.00 98.06 91 THR A CA 1
ATOM 731 C C . THR A 1 91 ? -3.486 2.551 2.405 1.00 98.06 91 THR A C 1
ATOM 733 O O . THR A 1 91 ? -2.355 2.145 2.674 1.00 98.06 91 THR A O 1
ATOM 736 N N . ILE A 1 92 ? -4.033 2.457 1.200 1.00 97.38 92 ILE A N 1
ATOM 737 C CA . ILE A 1 92 ? -3.466 1.713 0.074 1.00 97.38 92 ILE A CA 1
ATOM 738 C C . ILE A 1 92 ? -3.347 2.665 -1.109 1.00 97.38 92 ILE A C 1
ATOM 740 O O . ILE A 1 92 ? -4.264 3.449 -1.358 1.00 97.38 92 ILE A O 1
ATOM 744 N N . LEU A 1 93 ? -2.238 2.582 -1.839 1.00 96.38 93 LEU A N 1
ATOM 745 C CA . LEU A 1 93 ? -2.162 3.108 -3.192 1.00 96.38 93 LEU A CA 1
ATOM 746 C C . LEU A 1 93 ? -2.816 2.059 -4.096 1.00 96.38 93 LEU A C 1
ATOM 748 O O . LEU A 1 93 ? -2.262 0.977 -4.276 1.00 96.38 93 LEU A O 1
ATOM 752 N N . ASP A 1 94 ? -4.019 2.346 -4.585 1.00 94.44 94 ASP A N 1
ATOM 753 C CA . ASP A 1 94 ? -4.926 1.385 -5.228 1.00 94.44 94 ASP A CA 1
ATOM 754 C C . ASP A 1 94 ? -4.559 1.131 -6.698 1.00 94.44 94 ASP A C 1
ATOM 756 O O . ASP A 1 94 ? -5.359 1.244 -7.624 1.00 94.44 94 ASP A O 1
ATOM 760 N N . VAL A 1 95 ? -3.275 0.865 -6.907 1.00 92.12 95 VAL A N 1
ATOM 761 C CA . VAL A 1 95 ? -2.670 0.506 -8.180 1.00 92.12 95 VAL A CA 1
ATOM 762 C C . VAL A 1 95 ? -1.464 -0.386 -7.901 1.00 92.12 95 VAL A C 1
ATOM 764 O O . VAL A 1 95 ? -0.691 -0.150 -6.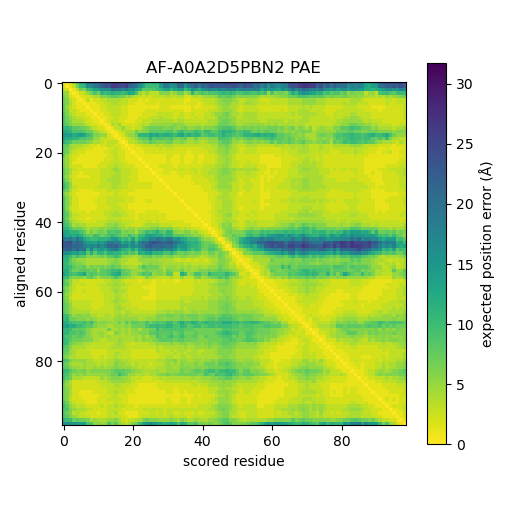969 1.00 92.12 95 VAL A O 1
ATOM 767 N N . TRP A 1 96 ? -1.324 -1.427 -8.713 1.00 91.00 96 TRP A N 1
ATOM 768 C CA . TRP A 1 96 ? -0.154 -2.294 -8.718 1.00 91.00 96 TRP A CA 1
ATOM 769 C C . TRP A 1 96 ? 0.963 -1.631 -9.529 1.00 91.00 96 TRP A C 1
ATOM 771 O O . TRP A 1 96 ? 0.747 -1.200 -10.660 1.00 91.00 96 TRP A O 1
ATOM 781 N N . LEU A 1 97 ? 2.141 -1.503 -8.927 1.00 89.44 97 LEU A N 1
ATOM 782 C CA . LEU A 1 97 ? 3.330 -0.908 -9.529 1.00 89.44 97 LEU A CA 1
ATOM 783 C C . LEU A 1 97 ? 4.259 -2.014 -10.028 1.00 89.44 97 LEU A C 1
ATOM 785 O O . LEU A 1 97 ? 4.437 -3.024 -9.351 1.00 89.44 97 LEU A O 1
ATOM 789 N N . GLU A 1 98 ? 4.875 -1.810 -11.187 1.00 82.62 98 GLU A N 1
ATOM 790 C CA . GLU A 1 98 ? 5.882 -2.729 -11.723 1.00 82.62 98 GLU A CA 1
ATOM 791 C C . GLU A 1 98 ? 7.232 -2.552 -11.015 1.00 82.62 98 GLU A C 1
ATOM 793 O O . GLU A 1 98 ? 7.680 -1.424 -10.778 1.00 82.62 98 GLU A O 1
ATOM 798 N N . MET A 1 99 ? 7.888 -3.671 -10.694 1.00 73.56 99 MET A N 1
ATOM 799 C CA . MET A 1 99 ? 9.251 -3.690 -10.149 1.00 73.56 99 MET A CA 1
ATOM 800 C C . MET A 1 99 ? 10.352 -3.525 -11.181 1.00 73.56 99 MET A C 1
ATOM 802 O O . MET A 1 99 ? 10.132 -3.588 -12.406 1.00 73.56 99 MET A O 1
#

Solvent-accessible surface area (backbone atoms only — not comparable to full-atom values): 5954 Å² total; per-residue (Å²): 130,92,80,54,66,94,51,82,46,74,46,70,52,52,62,93,78,56,27,32,33,46,32,23,56,24,83,62,61,65,69,62,49,51,55,47,47,49,53,50,53,30,60,77,65,72,64,72,82,63,68,74,63,93,76,74,52,72,44,78,53,24,33,29,79,42,76,36,61,94,87,34,85,38,78,57,39,79,41,85,46,71,84,53,93,79,37,41,48,25,28,30,45,69,54,76,42,80,114

Sequence (99 aa):
MNTYPLNIQHSYAGDDSCQIQLYSRGRHPEKEFLEACSRFYAHEWDGKGRELPTEKPVTQTHWRTVPAPEDSICETQFVESKPGKGAYPVTILDVWLEM

Radius of gyration: 13.84 Å; Cα contacts (8 Å, |Δi|>4): 177; chains: 1; bounding box: 33×37×33 Å

Nearest PDB structures (foldseek):
  5nyr-assembly2_A  TM=2.707E-01  e=4.862E+00  Hyphomicrobium sp. MC1
  5nyr-assembly2_B-3  TM=2.432E-01  e=4.594E+00  Hyphomicrobium sp. MC1
  4d62-assembly1_A  TM=1.487E-01  e=7.648E+00  Avirulent turkey hemorrhagic enteritis virus

Mean predicted aligned error: 4.94 Å